Protein AF-A0A3D2V367-F1 (afdb_monomer)

Radius of gyration: 18.25 Å; Cα contacts (8 Å, |Δi|>4): 192; chains: 1; bounding box: 46×35×46 Å

Solvent-accessible surface area (backbone atoms only — not comparable to full-atom values): 8435 Å² total; per-residue (Å²): 131,88,79,74,75,79,72,77,75,77,68,77,77,90,78,90,57,84,88,89,50,64,52,77,47,78,46,63,32,43,45,71,83,38,79,46,79,79,46,76,47,96,88,75,51,67,46,72,51,71,45,72,44,75,48,102,47,50,26,40,39,36,40,29,78,38,97,55,78,52,80,45,52,46,59,42,72,64,91,64,100,73,76,89,66,77,81,70,84,66,64,50,46,80,87,24,65,70,48,46,50,53,50,52,52,50,54,53,37,47,77,70,72,42,90,81,66,10,36,42,34,39,38,42,41,65,66,68,81,93,70,82,83

Mean predicted aligned error: 9.14 Å

Nearest PDB structures (foldseek):
  2v8p-assembly2_B  TM=8.395E-01  e=1.119E-05  Aquifex aeolicus
  4emd-assembly1_A  TM=8.557E-01  e=2.925E-05  Mycobacteroides absces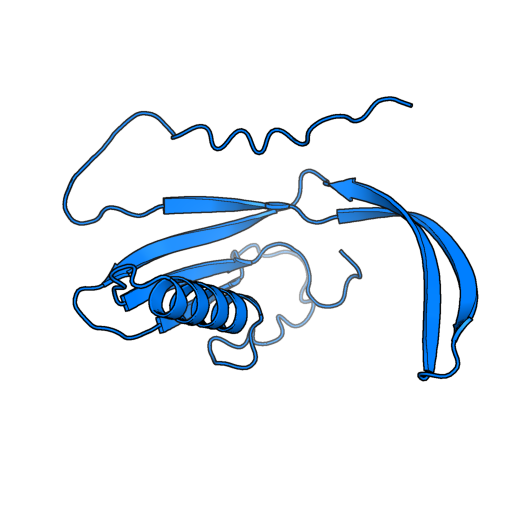sus ATCC 19977
  3k17-assembly1_A  TM=5.921E-01  e=2.590E-02  Listeria innocua
  4n3o-assembly1_B  TM=5.697E-01  e=1.478E-01  Campylobacter jejuni subsp. jejuni NCTC 11168 = ATCC 700819
  4n3o-assembly1_A  TM=5.080E-01  e=6.770E-02  Campylobacter jejuni subsp. jejuni NCTC 11168 = ATCC 700819

Structure (mmCIF, N/CA/C/O backbone):
data_AF-A0A3D2V367-F1
#
_entry.id   AF-A0A3D2V367-F1
#
loop_
_atom_site.group_PDB
_atom_site.id
_atom_site.type_symbol
_atom_site.label_atom_id
_atom_site.label_alt_id
_atom_site.label_comp_id
_atom_site.label_asym_id
_atom_site.label_entity_id
_atom_site.label_seq_id
_atom_site.pdbx_PDB_ins_code
_atom_site.Cartn_x
_atom_site.Cartn_y
_atom_site.Cartn_z
_atom_site.occupancy
_atom_site.B_iso_or_equiv
_atom_site.auth_seq_id
_atom_site.auth_comp_id
_atom_site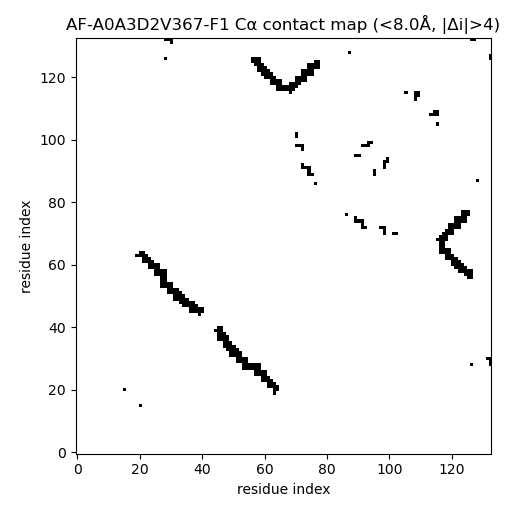.auth_asym_id
_atom_site.auth_atom_id
_atom_site.pdbx_PDB_model_num
ATOM 1 N N . MET A 1 1 ? -6.811 -15.101 -26.670 1.00 37.31 1 MET A N 1
ATOM 2 C CA . MET A 1 1 ? -5.813 -14.481 -25.774 1.00 37.31 1 MET A CA 1
ATOM 3 C C . MET A 1 1 ? -6.356 -14.621 -24.362 1.00 37.31 1 MET A C 1
ATOM 5 O O . MET A 1 1 ? -7.425 -14.094 -24.085 1.00 37.31 1 MET A O 1
ATOM 9 N N . PHE A 1 2 ? -5.758 -15.496 -23.554 1.00 29.36 2 PHE A N 1
ATOM 10 C CA . PHE A 1 2 ? -6.328 -15.927 -22.277 1.00 29.36 2 PHE A CA 1
ATOM 11 C C . PHE A 1 2 ? -6.324 -14.771 -21.274 1.00 29.36 2 PHE A C 1
ATOM 13 O O . PHE A 1 2 ? -5.291 -14.441 -20.702 1.00 29.36 2 PHE A O 1
ATOM 20 N N . VAL A 1 3 ? -7.497 -14.184 -21.041 1.00 29.23 3 VAL A N 1
ATOM 21 C CA . VAL A 1 3 ? -7.753 -13.345 -19.872 1.00 29.23 3 VAL A CA 1
ATOM 22 C C . VAL A 1 3 ? -7.767 -14.288 -18.671 1.00 29.23 3 VAL A C 1
ATOM 24 O O . VAL A 1 3 ? -8.805 -14.836 -18.306 1.00 29.23 3 VAL A O 1
ATOM 27 N N . ARG A 1 4 ? -6.600 -14.545 -18.070 1.00 28.55 4 ARG A N 1
ATOM 28 C CA . ARG A 1 4 ? -6.589 -15.049 -16.699 1.00 28.55 4 ARG A CA 1
ATOM 29 C C . ARG A 1 4 ? -7.133 -13.915 -15.843 1.00 28.55 4 ARG A C 1
ATOM 31 O O . ARG A 1 4 ? -6.446 -12.928 -15.604 1.00 28.55 4 ARG A O 1
ATOM 38 N N . ARG A 1 5 ? -8.387 -14.060 -15.405 1.00 28.73 5 ARG A N 1
ATOM 39 C CA . ARG A 1 5 ? -8.852 -13.441 -14.165 1.00 28.73 5 ARG A CA 1
ATOM 40 C C . ARG A 1 5 ? -7.757 -13.702 -13.136 1.00 28.73 5 ARG A C 1
ATOM 42 O O . ARG A 1 5 ? -7.526 -14.854 -12.773 1.00 28.73 5 ARG A O 1
ATOM 49 N N . LEU A 1 6 ? -7.073 -12.652 -12.695 1.00 34.69 6 LEU A N 1
ATOM 50 C CA . LEU A 1 6 ? -6.515 -12.640 -11.355 1.00 34.69 6 LEU A CA 1
ATOM 51 C C . LEU A 1 6 ? -7.736 -12.744 -10.442 1.00 34.69 6 LEU A C 1
ATOM 53 O O . LEU A 1 6 ? -8.350 -11.740 -10.090 1.00 34.69 6 LEU A O 1
ATOM 57 N N . ASN A 1 7 ? -8.160 -13.976 -10.157 1.00 28.98 7 ASN A N 1
ATOM 58 C CA . ASN A 1 7 ? -8.902 -14.235 -8.945 1.00 28.98 7 ASN A CA 1
ATOM 59 C C . ASN A 1 7 ? -7.949 -13.793 -7.837 1.00 28.98 7 ASN A C 1
ATOM 61 O O . ASN A 1 7 ? -6.988 -14.483 -7.505 1.00 28.98 7 ASN A O 1
ATOM 65 N N . LEU A 1 8 ? -8.169 -12.584 -7.327 1.00 38.38 8 LEU A N 1
ATOM 66 C CA . LEU A 1 8 ? -7.844 -12.280 -5.949 1.00 38.38 8 LEU A CA 1
ATOM 67 C C . LEU A 1 8 ? -8.727 -13.228 -5.144 1.00 38.38 8 LEU A C 1
ATOM 69 O O . LEU A 1 8 ? -9.840 -12.872 -4.760 1.00 38.38 8 LEU A O 1
ATOM 73 N N . ASP A 1 9 ? -8.267 -14.467 -4.985 1.00 35.06 9 ASP A N 1
ATOM 74 C CA . ASP A 1 9 ? -8.795 -15.382 -3.994 1.00 35.06 9 ASP A CA 1
ATOM 7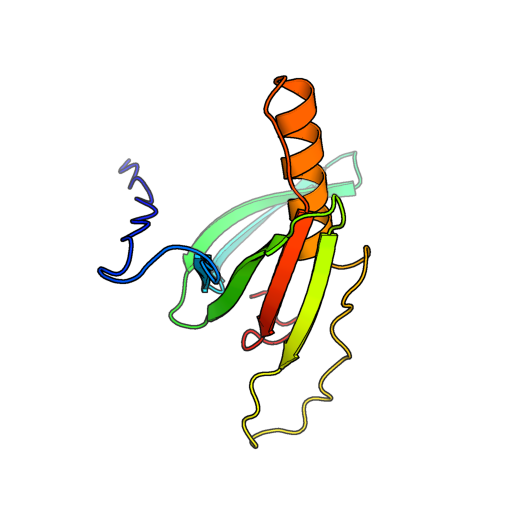5 C C . ASP A 1 9 ? -8.424 -14.762 -2.645 1.00 35.06 9 ASP A C 1
ATOM 77 O O . ASP A 1 9 ? -7.433 -15.106 -2.003 1.00 35.06 9 ASP A O 1
ATOM 81 N N . LEU A 1 10 ? -9.216 -13.765 -2.242 1.00 41.00 10 LEU A N 1
ATOM 82 C CA . LEU A 1 10 ? -9.413 -13.394 -0.856 1.00 41.00 10 LEU A CA 1
ATOM 83 C C . LEU A 1 10 ? -10.007 -14.643 -0.212 1.00 41.00 10 LEU A C 1
ATOM 85 O O . LEU A 1 10 ? -11.220 -14.752 -0.068 1.00 41.00 10 LEU A O 1
ATOM 89 N N . HIS A 1 11 ? -9.177 -15.642 0.074 1.00 36.41 11 HIS A N 1
ATOM 90 C CA . HIS A 1 11 ? -9.571 -16.731 0.937 1.00 36.41 11 HIS A CA 1
ATOM 91 C C . HIS A 1 11 ? -9.681 -16.119 2.332 1.00 36.41 11 HIS A C 1
ATOM 93 O O . HIS A 1 11 ? -8.649 -15.767 2.908 1.00 36.41 11 HIS A O 1
ATOM 99 N N . PRO A 1 12 ? -10.894 -15.944 2.890 1.00 39.16 12 PRO A N 1
ATOM 100 C CA . PRO A 1 12 ? -10.990 -15.711 4.314 1.00 39.16 12 PRO A CA 1
ATOM 101 C C . PRO A 1 12 ? -10.350 -16.923 4.993 1.00 39.16 12 PRO A C 1
ATOM 103 O O . PRO A 1 12 ? -10.817 -18.054 4.835 1.00 39.16 12 PRO A O 1
ATOM 106 N N . MET A 1 13 ? -9.249 -16.695 5.707 1.00 41.41 13 MET A N 1
ATOM 107 C CA . MET A 1 13 ? -8.705 -17.692 6.621 1.00 41.41 13 MET A CA 1
ATOM 108 C C . MET A 1 13 ? -9.833 -18.094 7.587 1.00 41.41 13 MET A C 1
ATOM 110 O O . MET A 1 13 ? -10.480 -17.213 8.165 1.00 41.41 13 MET A O 1
ATOM 114 N N . PRO A 1 14 ? -10.143 -19.390 7.750 1.00 37.00 14 PRO A N 1
ATOM 115 C CA . PRO A 1 14 ? -11.238 -19.797 8.610 1.00 37.00 14 PRO A CA 1
ATOM 116 C C . PRO A 1 14 ? -10.842 -19.640 10.085 1.00 37.00 14 PRO A C 1
ATOM 118 O O . PRO A 1 14 ? -9.991 -20.372 10.584 1.00 37.00 14 PRO A O 1
ATOM 121 N N . GLY A 1 15 ? -11.527 -18.735 10.792 1.00 41.38 15 GLY A N 1
ATOM 122 C CA . GLY A 1 15 ? -11.703 -18.797 12.248 1.00 41.38 15 GLY A CA 1
ATOM 123 C C . GLY A 1 15 ? -11.306 -17.550 13.051 1.00 41.38 15 GLY A C 1
ATOM 124 O O . GLY A 1 15 ? -10.123 -17.270 13.188 1.00 41.38 15 GLY A O 1
ATOM 125 N N . HIS A 1 16 ? -12.321 -16.975 13.725 1.00 39.34 16 HIS A N 1
ATOM 126 C CA . HIS A 1 16 ? -12.323 -15.990 14.839 1.00 39.34 16 HIS A CA 1
ATOM 127 C C . HIS A 1 16 ? -12.232 -14.496 14.458 1.00 39.34 16 HIS A C 1
ATOM 129 O O . HIS A 1 16 ? -11.371 -14.114 13.686 1.00 39.34 16 HIS A O 1
ATOM 135 N N . SER A 1 17 ? -12.981 -13.531 15.015 1.00 41.72 17 SER A N 1
ATOM 136 C CA . SER A 1 17 ? -14.282 -13.381 15.719 1.00 41.72 17 SER A CA 1
ATOM 137 C C . SER A 1 17 ? -14.367 -11.900 16.166 1.00 41.72 17 SER A C 1
ATOM 139 O O . SER A 1 17 ? -13.320 -11.278 16.280 1.00 41.72 17 SER A O 1
ATOM 141 N N . LYS A 1 18 ? -15.565 -11.346 16.438 1.00 44.62 18 LYS A N 1
ATOM 142 C CA . LYS A 1 18 ? -15.859 -10.048 17.123 1.00 44.62 18 LYS A CA 1
ATOM 143 C C . LYS A 1 18 ? -14.838 -9.647 18.233 1.00 44.62 18 LYS A C 1
ATOM 145 O O . LYS A 1 18 ? -14.223 -10.553 18.786 1.00 44.62 18 LYS A O 1
ATOM 150 N N . PRO A 1 19 ? -14.968 -8.437 18.828 1.00 36.69 19 PRO A N 1
ATOM 151 C CA . PRO A 1 19 ? -14.084 -7.255 18.697 1.00 36.69 19 PRO A CA 1
ATOM 152 C C . PRO A 1 19 ? -12.584 -7.573 18.866 1.00 36.69 19 PRO A C 1
ATOM 154 O O . PRO A 1 19 ? -12.222 -8.496 19.584 1.00 36.69 19 PRO A O 1
ATOM 157 N N . GLY A 1 20 ? -11.704 -6.808 18.214 1.00 55.72 20 GLY A N 1
ATOM 158 C CA . GLY A 1 20 ? -10.339 -7.279 17.916 1.00 55.72 20 GLY A CA 1
ATOM 159 C C . GLY A 1 20 ? -10.259 -8.025 16.578 1.00 55.72 20 GLY A C 1
ATOM 160 O O . GLY A 1 20 ? -9.357 -8.830 16.361 1.00 55.72 20 GLY A O 1
ATOM 161 N N . GLN A 1 21 ? -11.219 -7.758 15.682 1.00 74.00 21 GLN A N 1
ATOM 162 C CA . GLN A 1 21 ? -11.191 -8.220 14.298 1.00 74.00 21 GLN A CA 1
ATOM 163 C C . GLN A 1 21 ? -10.216 -7.371 13.496 1.00 74.00 21 GLN A C 1
ATOM 165 O O . GLN A 1 21 ? -10.368 -6.153 13.410 1.00 74.00 21 GLN A O 1
ATOM 170 N N . PHE A 1 22 ? -9.255 -8.042 12.878 1.00 90.06 22 PHE A N 1
ATOM 171 C CA . PHE A 1 22 ? -8.392 -7.457 11.872 1.00 90.06 22 PHE A CA 1
ATOM 172 C C . PHE A 1 22 ? -8.525 -8.229 10.561 1.00 90.06 22 PHE A C 1
ATOM 174 O O . PHE A 1 22 ? -8.844 -9.419 10.548 1.00 90.06 22 PHE A O 1
ATOM 181 N N . VAL A 1 23 ? -8.270 -7.543 9.453 1.00 95.69 23 VAL A N 1
ATOM 182 C CA . VAL A 1 23 ? -8.069 -8.157 8.141 1.00 95.69 23 VAL A CA 1
ATOM 183 C C . VAL A 1 23 ? -6.582 -8.114 7.844 1.00 95.69 23 VAL A C 1
ATOM 185 O O . VAL A 1 23 ? -5.970 -7.051 7.900 1.00 95.69 23 VAL A O 1
ATOM 188 N N . GLU A 1 24 ? -6.002 -9.262 7.518 1.00 96.62 24 GLU A N 1
ATOM 189 C CA . GLU A 1 24 ? -4.618 -9.356 7.067 1.00 96.62 24 GLU A CA 1
ATOM 190 C C . GLU A 1 24 ? -4.572 -9.699 5.579 1.00 96.62 24 GLU A C 1
ATOM 192 O O . GLU A 1 24 ? -5.279 -10.594 5.115 1.00 96.62 24 GLU A O 1
ATOM 197 N N . LEU A 1 25 ? -3.745 -8.971 4.831 1.00 97.19 25 LEU A N 1
ATOM 198 C CA . LEU A 1 25 ? -3.551 -9.146 3.397 1.00 97.19 25 LEU A CA 1
ATOM 199 C C . LEU A 1 25 ? -2.060 -9.224 3.067 1.00 97.19 25 LEU A C 1
ATOM 201 O O . LEU A 1 25 ? -1.243 -8.470 3.604 1.00 97.19 25 LEU A O 1
ATOM 205 N N . LEU A 1 26 ? -1.721 -10.101 2.124 1.00 97.12 26 LEU A N 1
ATOM 206 C CA . LEU A 1 26 ? -0.392 -10.162 1.522 1.00 97.12 26 LEU A CA 1
ATOM 207 C C . LEU A 1 26 ? -0.330 -9.239 0.302 1.00 97.12 26 LEU A C 1
ATOM 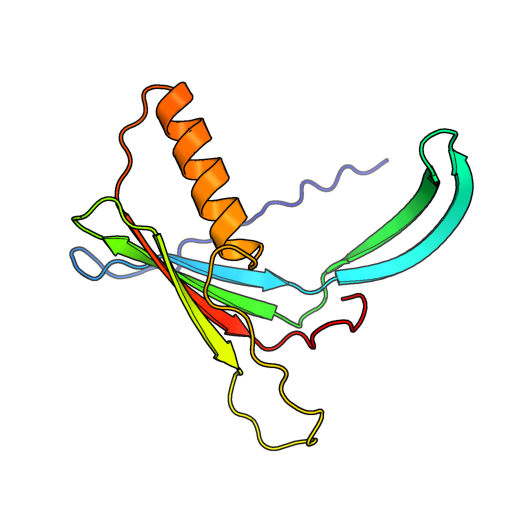209 O O . LEU A 1 26 ? -1.179 -9.316 -0.587 1.00 97.12 26 LEU A O 1
ATOM 213 N N . ALA A 1 27 ? 0.699 -8.396 0.243 1.00 96.94 27 ALA A N 1
ATOM 214 C CA . ALA A 1 27 ? 0.977 -7.507 -0.878 1.00 96.94 27 ALA A CA 1
ATOM 215 C C . ALA A 1 27 ? 2.227 -8.006 -1.631 1.00 96.94 27 ALA A C 1
ATOM 217 O O . ALA A 1 27 ? 3.342 -7.775 -1.155 1.00 96.94 27 ALA A O 1
ATOM 218 N N . PRO A 1 28 ? 2.071 -8.732 -2.758 1.00 96.69 28 PRO A N 1
ATOM 219 C CA . PRO A 1 28 ? 3.201 -9.295 -3.496 1.00 96.69 28 PRO A CA 1
ATOM 220 C C . PRO A 1 28 ? 4.054 -8.220 -4.170 1.00 96.69 28 PRO A C 1
ATOM 222 O O . PRO A 1 28 ? 3.526 -7.276 -4.755 1.00 96.69 28 PRO A O 1
ATOM 225 N N . ALA A 1 29 ? 5.368 -8.437 -4.183 1.00 95.44 29 ALA A N 1
ATOM 226 C CA . ALA A 1 29 ? 6.278 -7.785 -5.117 1.00 95.44 29 ALA A CA 1
ATOM 227 C C . ALA A 1 29 ? 5.991 -8.238 -6.549 1.00 95.44 29 ALA A C 1
ATOM 229 O O . ALA A 1 29 ? 5.504 -9.352 -6.786 1.00 95.44 29 ALA A O 1
ATOM 230 N N . LYS A 1 30 ? 6.377 -7.401 -7.511 1.00 95.88 30 LYS A N 1
ATOM 231 C CA . LYS A 1 30 ? 6.363 -7.744 -8.928 1.00 95.88 30 LYS A CA 1
ATOM 232 C C . LYS A 1 30 ? 7.768 -7.770 -9.517 1.00 95.88 30 LYS A C 1
ATOM 234 O O . LYS A 1 30 ? 8.717 -7.204 -8.986 1.00 95.88 30 LYS A O 1
ATOM 239 N N . ILE A 1 31 ? 7.885 -8.404 -10.674 1.00 95.75 31 ILE A N 1
ATOM 240 C CA . ILE A 1 31 ? 9.016 -8.239 -11.585 1.00 95.75 31 ILE A CA 1
ATOM 241 C C . ILE A 1 31 ? 8.485 -7.975 -12.992 1.00 95.75 31 ILE A C 1
ATOM 243 O O . ILE A 1 31 ? 7.421 -8.472 -13.372 1.00 95.75 31 ILE A O 1
ATOM 247 N N . ASN A 1 32 ? 9.237 -7.202 -13.770 1.00 95.81 32 ASN A N 1
ATOM 248 C CA . ASN A 1 32 ? 8.968 -6.999 -15.189 1.00 95.81 32 ASN A CA 1
ATOM 249 C C . ASN A 1 32 ? 9.784 -8.049 -15.959 1.00 95.81 32 ASN A C 1
ATOM 251 O O . ASN A 1 32 ? 11.006 -7.945 -16.018 1.00 95.81 32 ASN A O 1
ATOM 255 N N . LEU A 1 33 ? 9.128 -9.070 -16.512 1.00 96.06 33 LEU A N 1
ATOM 256 C CA . LEU A 1 33 ? 9.773 -10.093 -17.351 1.00 96.06 33 LEU A CA 1
ATOM 257 C C . LEU A 1 33 ? 10.138 -9.548 -18.734 1.00 96.06 33 LEU A C 1
ATOM 259 O O . LEU A 1 33 ? 11.078 -10.020 -19.366 1.00 96.06 33 LEU A O 1
ATOM 263 N N . PHE A 1 34 ? 9.380 -8.554 -19.188 1.00 97.31 34 PHE A N 1
ATOM 264 C CA . PHE A 1 34 ? 9.626 -7.798 -20.404 1.00 97.31 34 PHE A CA 1
ATOM 265 C C . PHE A 1 34 ? 9.268 -6.334 -20.155 1.00 97.31 34 PHE A C 1
ATOM 267 O O . PHE A 1 34 ? 8.288 -6.048 -19.459 1.00 97.31 34 PHE A O 1
ATOM 274 N N . LEU A 1 35 ? 10.072 -5.429 -20.709 1.00 97.06 35 LEU A N 1
ATOM 275 C CA . LEU A 1 35 ? 9.834 -3.993 -20.699 1.00 97.06 35 LEU A CA 1
ATOM 276 C C . LEU A 1 35 ? 10.423 -3.388 -21.969 1.00 97.06 35 LEU A C 1
ATOM 278 O O . LEU A 1 35 ? 11.631 -3.463 -22.189 1.00 97.06 35 LEU A O 1
ATOM 282 N N . GLU A 1 36 ? 9.574 -2.740 -22.752 1.00 97.62 36 GLU A N 1
ATOM 283 C CA . GLU A 1 36 ? 9.953 -1.954 -23.917 1.00 97.62 36 GLU A CA 1
ATOM 284 C C . GLU A 1 36 ? 9.421 -0.526 -23.777 1.00 97.62 36 GLU A C 1
ATOM 286 O O . GLU A 1 36 ? 8.300 -0.298 -23.320 1.00 97.62 36 GLU A O 1
ATOM 291 N N . ILE A 1 37 ? 10.252 0.447 -24.152 1.00 97.44 37 ILE A N 1
ATOM 292 C CA . ILE A 1 37 ? 9.882 1.862 -24.204 1.00 97.44 37 ILE A CA 1
ATOM 293 C C . ILE A 1 37 ? 9.510 2.182 -25.650 1.00 97.44 37 ILE A C 1
ATOM 295 O O . ILE A 1 37 ? 10.383 2.217 -26.513 1.00 97.44 37 ILE A O 1
ATOM 299 N N . LEU A 1 38 ? 8.230 2.445 -25.902 1.00 97.19 38 LEU A N 1
ATOM 300 C CA . LEU A 1 38 ? 7.706 2.671 -27.253 1.00 97.19 38 LEU A CA 1
ATOM 301 C C . LEU A 1 38 ? 7.978 4.094 -27.755 1.00 97.19 38 LEU A C 1
ATOM 303 O O . LEU A 1 38 ? 8.109 4.331 -28.953 1.00 97.19 38 LEU A O 1
ATOM 307 N N . GLY A 1 39 ? 8.069 5.059 -26.841 1.00 96.44 39 GLY A N 1
ATOM 308 C CA . GLY A 1 39 ? 8.330 6.450 -27.184 1.00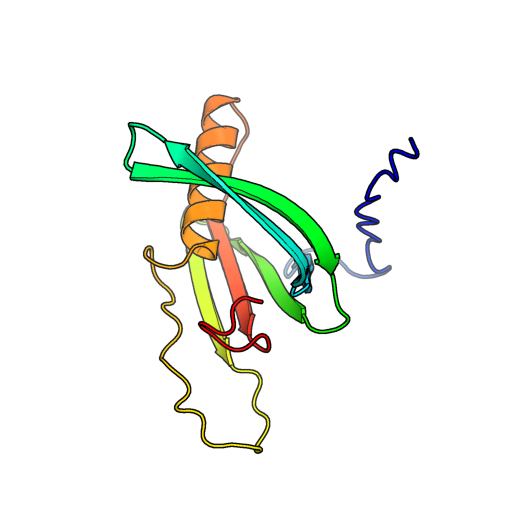 96.44 39 GLY A CA 1
ATOM 309 C C . GLY A 1 39 ? 8.024 7.407 -26.042 1.00 96.44 39 GLY A C 1
ATOM 310 O O . GLY A 1 39 ? 7.437 7.029 -25.027 1.00 96.44 39 GLY A O 1
ATOM 311 N N . LYS A 1 40 ? 8.441 8.664 -26.209 1.00 97.50 40 LYS A N 1
ATOM 312 C CA . LYS A 1 40 ? 8.159 9.749 -25.267 1.00 97.50 40 LYS A CA 1
ATOM 313 C C . LYS A 1 40 ? 6.915 10.519 -25.708 1.00 97.50 40 LYS A C 1
ATOM 315 O O . LYS A 1 40 ? 6.812 10.938 -26.858 1.00 97.50 40 LYS A O 1
ATOM 320 N N . ARG A 1 41 ? 6.005 10.745 -24.770 1.00 97.06 41 ARG A N 1
ATOM 321 C CA . ARG A 1 41 ? 4.768 11.511 -24.936 1.00 97.06 41 ARG A CA 1
ATOM 322 C C . ARG A 1 41 ? 5.011 13.009 -24.763 1.00 97.06 41 ARG A C 1
ATOM 324 O O . ARG A 1 41 ? 5.996 13.443 -24.160 1.00 97.06 41 ARG A O 1
ATOM 331 N N . SER A 1 42 ? 4.059 13.814 -25.229 1.00 97.56 42 SER A N 1
ATOM 332 C CA . SER A 1 42 ? 4.090 15.278 -25.094 1.00 97.56 42 SER A CA 1
ATOM 333 C C . SER A 1 42 ? 3.969 15.775 -23.648 1.00 97.56 42 SER A C 1
ATOM 335 O O . SER A 1 42 ? 4.386 16.889 -23.358 1.00 97.56 42 SER A O 1
ATOM 337 N N . ASP A 1 43 ? 3.425 14.961 -22.740 1.00 97.00 43 ASP A N 1
ATOM 338 C CA . ASP A 1 43 ? 3.297 15.259 -21.305 1.00 97.00 43 ASP A CA 1
ATOM 339 C C . ASP A 1 43 ? 4.562 14.920 -20.489 1.00 97.00 43 ASP A C 1
ATOM 341 O O . ASP A 1 43 ? 4.585 15.094 -19.273 1.00 97.00 43 ASP A O 1
ATOM 345 N N . GLY A 1 44 ? 5.627 14.449 -21.148 1.00 96.06 44 GLY A N 1
ATOM 346 C CA . GLY A 1 44 ? 6.901 14.115 -20.513 1.00 96.06 44 GLY A CA 1
ATOM 347 C C . GLY A 1 44 ? 7.024 12.669 -20.024 1.00 96.06 44 GLY A C 1
ATOM 348 O O . GLY A 1 44 ? 8.114 12.294 -19.590 1.00 96.06 44 GLY A O 1
ATOM 349 N N . PHE A 1 45 ? 5.971 11.853 -20.138 1.00 97.44 45 PHE A N 1
ATOM 350 C CA . PHE A 1 45 ? 5.999 10.421 -19.815 1.00 97.44 45 PHE A CA 1
ATOM 351 C C . PHE A 1 45 ? 6.403 9.563 -21.024 1.00 97.44 45 PHE A C 1
ATOM 353 O O . PHE A 1 45 ? 6.609 10.075 -22.124 1.00 97.44 45 PHE A O 1
ATOM 360 N N . HIS A 1 46 ? 6.535 8.249 -20.824 1.00 97.56 46 HIS A N 1
ATOM 361 C CA . HIS A 1 46 ? 6.812 7.286 -21.891 1.00 97.56 46 HIS A CA 1
ATOM 362 C C . HIS A 1 46 ? 5.674 6.276 -22.015 1.00 97.56 46 HIS A C 1
ATOM 364 O O . HIS A 1 46 ? 5.118 5.858 -20.998 1.00 97.56 46 HIS A O 1
ATOM 370 N N . ASP A 1 47 ? 5.367 5.874 -23.245 1.00 97.25 47 ASP A N 1
ATOM 371 C CA . ASP A 1 47 ? 4.533 4.700 -23.494 1.00 97.25 47 ASP A CA 1
ATOM 372 C C . ASP A 1 47 ? 5.386 3.439 -23.325 1.00 97.25 47 ASP A C 1
ATOM 374 O O . ASP A 1 47 ? 6.531 3.379 -23.785 1.00 97.25 47 ASP A O 1
ATOM 378 N N . LEU A 1 48 ? 4.838 2.454 -22.616 1.00 96.88 48 LEU A N 1
ATOM 379 C CA . LEU A 1 48 ? 5.552 1.257 -22.181 1.00 96.88 48 LEU A CA 1
ATOM 380 C C . LEU A 1 48 ? 4.754 0.016 -22.585 1.00 96.88 48 LEU A C 1
ATOM 382 O O . LEU A 1 48 ? 3.550 -0.038 -22.332 1.00 96.88 48 LEU A O 1
ATOM 386 N N . ASP A 1 49 ? 5.435 -0.981 -23.146 1.00 97.06 49 ASP A N 1
ATOM 387 C CA . ASP A 1 49 ? 4.910 -2.342 -23.292 1.00 97.06 49 ASP A CA 1
ATOM 388 C C . ASP A 1 49 ? 5.611 -3.251 -22.278 1.00 97.06 49 ASP A C 1
ATOM 390 O O . ASP A 1 49 ? 6.837 -3.223 -22.142 1.00 97.06 49 ASP A O 1
ATOM 394 N N . MET A 1 50 ? 4.842 -4.001 -21.488 1.00 96.44 50 MET A N 1
ATOM 395 C CA . MET A 1 50 ? 5.377 -4.757 -20.358 1.00 96.44 50 MET A CA 1
ATOM 396 C C . MET A 1 50 ? 4.655 -6.076 -20.119 1.00 96.44 50 MET A C 1
ATOM 398 O O . MET A 1 50 ? 3.427 -6.155 -20.132 1.00 96.44 50 MET A O 1
ATOM 402 N N . VAL A 1 51 ? 5.435 -7.085 -19.725 1.00 97.00 51 VAL A N 1
ATOM 403 C CA . VAL A 1 51 ? 4.926 -8.313 -19.104 1.00 97.00 51 VAL A CA 1
ATOM 404 C C . VAL A 1 51 ? 5.371 -8.328 -17.650 1.00 97.00 51 VAL A C 1
ATOM 406 O O . VAL A 1 51 ? 6.563 -8.420 -17.359 1.00 97.00 51 VAL A O 1
ATOM 409 N N . MET A 1 52 ? 4.412 -8.244 -16.731 1.00 95.81 52 MET A N 1
ATOM 410 C CA . MET A 1 52 ? 4.665 -8.254 -15.291 1.00 95.81 52 MET A CA 1
ATOM 411 C C . MET A 1 52 ? 4.122 -9.527 -14.650 1.00 95.81 52 MET A C 1
ATOM 413 O O . MET A 1 52 ? 3.066 -10.025 -15.037 1.00 95.81 52 MET A O 1
ATOM 417 N N . THR A 1 53 ? 4.826 -10.030 -13.639 1.00 96.44 53 THR A N 1
ATOM 418 C CA . THR A 1 53 ? 4.346 -11.124 -12.788 1.00 96.44 53 THR A CA 1
ATOM 419 C C . THR A 1 53 ? 4.624 -10.819 -11.325 1.00 96.44 53 THR A C 1
ATOM 421 O O . THR A 1 53 ? 5.617 -10.165 -11.004 1.00 96.44 53 THR A O 1
ATOM 424 N N . SER A 1 54 ? 3.765 -11.314 -10.435 1.00 96.00 54 SER A N 1
ATOM 425 C CA . SER A 1 54 ? 4.057 -11.357 -9.004 1.00 96.00 54 SER A CA 1
ATOM 426 C C . SER A 1 54 ? 5.115 -12.418 -8.694 1.00 96.00 54 SER A C 1
ATOM 428 O O . SER A 1 54 ? 5.277 -13.392 -9.437 1.00 96.00 54 SER A O 1
ATOM 430 N N . VAL A 1 55 ? 5.828 -12.230 -7.586 1.00 93.31 55 VAL A N 1
ATOM 431 C CA . VAL A 1 55 ? 6.785 -13.198 -7.032 1.00 93.31 55 VAL A CA 1
ATOM 432 C C . VAL A 1 55 ? 6.438 -13.529 -5.582 1.00 93.31 55 VAL A C 1
ATOM 434 O O . VAL A 1 55 ? 5.667 -12.822 -4.941 1.00 93.31 55 VAL A O 1
ATOM 437 N N . GLY A 1 56 ? 7.029 -14.600 -5.046 1.00 94.81 56 GLY A N 1
ATOM 438 C CA . GLY A 1 56 ? 6.784 -15.086 -3.682 1.00 94.81 56 GLY A CA 1
ATOM 439 C C . GLY A 1 56 ? 7.344 -14.216 -2.544 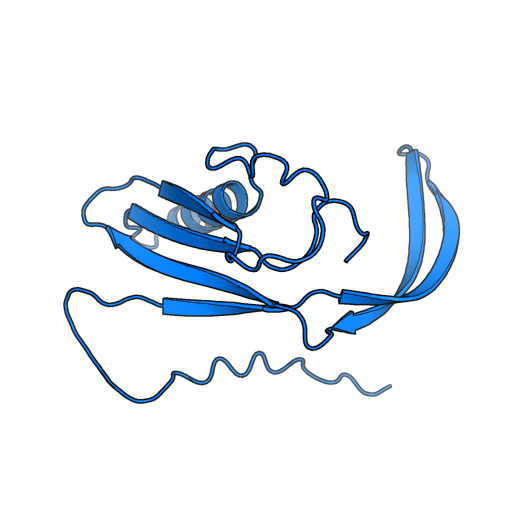1.00 94.81 56 GLY A C 1
ATOM 440 O O . GLY A 1 56 ? 7.572 -14.738 -1.459 1.00 94.81 56 GLY A O 1
ATOM 441 N N . LEU A 1 57 ? 7.598 -12.927 -2.784 1.00 92.81 57 LEU A N 1
ATOM 442 C CA . LEU A 1 57 ? 8.055 -11.955 -1.791 1.00 92.81 57 LEU A CA 1
ATOM 443 C C . LEU A 1 57 ? 6.908 -10.985 -1.496 1.00 92.81 57 LEU A C 1
ATOM 445 O O . LEU A 1 57 ? 6.364 -10.396 -2.427 1.00 92.81 57 LEU A O 1
ATOM 449 N N . TYR A 1 58 ? 6.562 -10.801 -0.222 1.00 95.44 58 TYR A N 1
ATOM 450 C CA . TYR A 1 58 ? 5.367 -10.056 0.176 1.00 95.44 58 TYR A CA 1
ATOM 451 C C . TYR A 1 58 ? 5.646 -9.096 1.327 1.00 95.44 58 TYR A C 1
ATOM 453 O O . TYR A 1 58 ? 6.296 -9.461 2.309 1.00 95.44 58 TYR A O 1
ATOM 461 N N . ASP A 1 59 ? 5.051 -7.913 1.267 1.00 95.19 59 ASP A N 1
ATOM 462 C CA . ASP A 1 59 ? 4.732 -7.181 2.490 1.00 95.19 59 ASP A CA 1
ATOM 463 C C . ASP A 1 59 ? 3.429 -7.728 3.095 1.00 95.19 59 ASP A C 1
ATOM 465 O O . ASP A 1 59 ? 2.604 -8.319 2.392 1.00 95.19 59 ASP A O 1
ATOM 469 N N . THR A 1 60 ? 3.221 -7.501 4.391 1.00 97.44 60 THR A N 1
ATOM 470 C CA . THR A 1 60 ? 1.947 -7.803 5.062 1.00 97.44 60 THR A CA 1
ATOM 471 C C . THR A 1 60 ? 1.280 -6.508 5.501 1.00 97.44 60 THR A C 1
ATOM 473 O O . THR A 1 60 ? 1.920 -5.654 6.118 1.00 97.44 60 THR A O 1
ATOM 476 N N . LEU A 1 61 ? -0.009 -6.372 5.197 1.00 98.12 61 LEU A N 1
ATOM 477 C CA . LEU A 1 61 ? -0.855 -5.286 5.675 1.00 98.12 61 LEU A CA 1
ATOM 478 C C . LEU A 1 61 ? -1.929 -5.842 6.602 1.00 98.12 61 LEU A C 1
ATOM 480 O O . LEU A 1 61 ? -2.712 -6.700 6.202 1.00 98.12 61 LEU A O 1
ATOM 484 N N . THR A 1 62 ? -1.988 -5.305 7.812 1.00 98.12 62 THR A N 1
ATOM 485 C CA . THR A 1 62 ? -3.015 -5.620 8.804 1.00 98.12 62 THR A CA 1
ATOM 486 C C . THR A 1 62 ? -3.883 -4.389 9.019 1.00 98.12 62 THR A C 1
ATOM 488 O O . THR A 1 62 ? -3.354 -3.304 9.260 1.00 98.12 62 THR A O 1
ATOM 491 N N . PHE A 1 63 ? -5.200 -4.552 8.939 1.00 97.00 63 PHE A N 1
ATOM 492 C CA . PHE A 1 63 ? -6.188 -3.489 9.096 1.00 97.00 63 PHE A CA 1
ATOM 493 C C . PHE A 1 63 ? -7.112 -3.817 10.260 1.00 97.00 63 PHE A C 1
ATOM 495 O O . PHE A 1 63 ? -7.774 -4.853 10.234 1.00 97.00 63 PHE A O 1
ATOM 502 N N . THR A 1 64 ? -7.204 -2.919 11.231 1.00 96.69 64 THR A N 1
ATOM 503 C CA . THR A 1 64 ? -8.131 -3.021 12.361 1.00 96.69 64 THR A CA 1
ATOM 504 C C . THR A 1 64 ? -9.058 -1.816 12.335 1.00 96.69 64 THR A C 1
ATOM 506 O O . THR A 1 64 ? -8.599 -0.680 12.209 1.00 96.69 64 THR A O 1
ATOM 509 N N . GLU A 1 65 ? -10.364 -2.050 12.426 1.00 94.56 65 GLU A N 1
ATOM 510 C CA . GLU A 1 65 ? -11.344 -0.967 12.536 1.00 94.56 65 GLU A CA 1
ATOM 511 C C . GLU A 1 65 ? -11.141 -0.189 13.846 1.00 94.56 65 GLU A C 1
ATOM 513 O O . GLU A 1 65 ? -10.870 -0.779 14.892 1.00 94.56 65 GLU A O 1
ATOM 51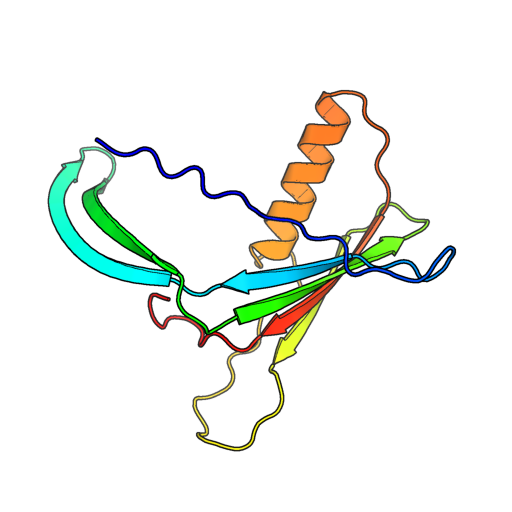8 N N . SER A 1 66 ? -11.274 1.137 13.787 1.00 91.31 66 SER A N 1
ATOM 519 C CA . SER A 1 66 ? -11.252 2.014 14.958 1.00 91.31 66 SER A CA 1
ATOM 520 C C . SER A 1 66 ? -12.599 2.708 15.148 1.00 91.31 66 SER A C 1
ATOM 522 O O . SER A 1 66 ? -13.290 3.022 14.182 1.00 91.31 66 SER A O 1
ATOM 524 N N .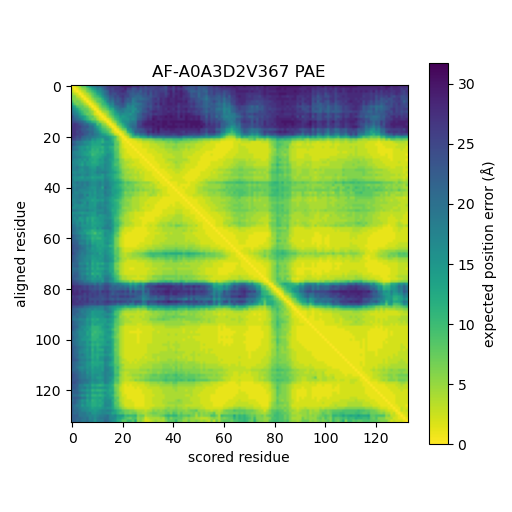 GLU A 1 67 ? -12.955 2.972 16.406 1.00 88.00 67 GLU A N 1
ATOM 525 C CA . GLU A 1 67 ? -14.198 3.655 16.786 1.00 88.00 67 GLU A CA 1
ATOM 526 C C . GLU A 1 67 ? -14.210 5.152 16.416 1.00 88.00 67 GLU A C 1
ATOM 528 O O . GLU A 1 67 ? -15.278 5.762 16.356 1.00 88.00 67 GLU A O 1
ATOM 533 N N . ASP A 1 68 ? -13.044 5.752 16.155 1.00 92.38 68 ASP A N 1
ATOM 534 C CA . ASP A 1 68 ? -12.934 7.139 15.694 1.00 92.38 68 ASP A CA 1
ATOM 535 C C . ASP A 1 68 ? -13.049 7.256 14.155 1.00 92.38 68 ASP A C 1
ATOM 537 O O . ASP A 1 68 ? -13.610 6.389 13.489 1.00 92.38 68 ASP A O 1
ATOM 541 N N . GLN A 1 69 ? -12.615 8.376 13.567 1.00 93.94 69 GLN A N 1
ATOM 542 C CA . GLN A 1 69 ? -12.609 8.605 12.109 1.00 93.94 69 GLN A CA 1
ATOM 543 C C . GLN A 1 69 ? -11.189 8.741 11.542 1.00 93.94 69 GLN A C 1
ATOM 545 O O . GLN A 1 69 ? -11.003 9.158 10.391 1.00 93.94 69 GLN A O 1
ATOM 550 N N . GLU A 1 70 ? -10.182 8.412 12.346 1.00 96.31 70 GLU A N 1
ATOM 551 C CA . GLU A 1 70 ? -8.785 8.647 12.026 1.00 96.31 70 GLU A CA 1
ATOM 552 C C . GLU A 1 70 ? -8.189 7.490 11.227 1.00 96.31 70 GLU A C 1
ATOM 554 O O . GLU A 1 70 ? -8.543 6.323 11.384 1.00 96.31 70 GLU A O 1
ATOM 559 N N . ILE A 1 71 ? -7.243 7.826 10.351 1.00 97.44 71 ILE A N 1
ATOM 560 C CA . ILE A 1 71 ? -6.401 6.837 9.676 1.00 97.44 71 ILE A CA 1
ATOM 561 C C . ILE A 1 71 ? -5.058 6.864 10.389 1.00 97.44 71 ILE A C 1
ATOM 563 O O . ILE A 1 71 ? -4.347 7.870 10.337 1.00 97.44 71 ILE A O 1
ATOM 567 N N . ARG A 1 72 ? -4.693 5.760 11.035 1.00 97.81 72 ARG A N 1
ATOM 568 C CA . ARG A 1 72 ? -3.385 5.587 11.672 1.00 97.81 72 ARG A CA 1
ATOM 569 C C . ARG A 1 72 ? -2.591 4.547 10.905 1.00 97.81 72 ARG A C 1
ATOM 571 O O . ARG A 1 72 ? -3.053 3.430 10.720 1.00 97.81 72 ARG A O 1
ATOM 578 N N . LEU A 1 73 ? -1.389 4.907 10.467 1.00 98.25 73 LEU A N 1
ATOM 579 C CA . LEU A 1 73 ? -0.465 3.992 9.802 1.00 98.25 73 LEU A CA 1
ATOM 580 C C . LEU A 1 73 ? 0.753 3.775 10.695 1.00 98.25 73 LEU A C 1
ATOM 582 O O . LEU A 1 73 ? 1.358 4.734 11.158 1.00 98.25 73 LEU A O 1
ATOM 586 N N . THR A 1 74 ? 1.138 2.520 10.890 1.00 97.06 74 THR A N 1
ATOM 587 C CA . THR A 1 74 ? 2.397 2.122 11.522 1.00 97.06 74 THR A CA 1
ATOM 588 C C . THR A 1 74 ? 3.179 1.256 10.548 1.00 97.06 74 THR A C 1
ATOM 590 O O . THR A 1 74 ? 2.681 0.229 10.096 1.00 97.06 74 THR A O 1
ATOM 593 N N . CYS A 1 75 ? 4.413 1.639 10.226 1.00 94.62 75 CYS A N 1
ATOM 594 C CA . CYS A 1 75 ? 5.288 0.847 9.362 1.00 94.62 75 CYS A CA 1
ATOM 595 C C . CYS A 1 75 ? 6.436 0.246 10.170 1.00 94.62 75 CYS A C 1
ATOM 597 O O . CYS A 1 75 ? 7.090 0.948 10.943 1.00 94.62 75 CYS A O 1
ATOM 599 N N . LYS A 1 76 ? 6.705 -1.042 9.967 1.00 91.44 76 LYS A N 1
ATOM 600 C CA . LYS A 1 76 ? 7.816 -1.767 10.585 1.00 91.44 76 LYS A CA 1
ATOM 601 C C . LYS A 1 76 ? 8.551 -2.560 9.515 1.00 91.44 76 LYS A C 1
ATOM 603 O O . LYS A 1 76 ? 7.919 -3.131 8.632 1.00 91.44 76 LYS A O 1
ATOM 608 N N . TRP A 1 77 ? 9.871 -2.614 9.611 1.00 90.31 77 TRP A N 1
ATOM 609 C CA . TRP A 1 77 ? 10.653 -3.604 8.879 1.00 90.31 77 TRP A CA 1
ATOM 610 C C . TRP A 1 77 ? 10.527 -4.956 9.580 1.00 90.31 77 TRP A C 1
ATOM 612 O O . TRP A 1 77 ? 10.531 -5.011 1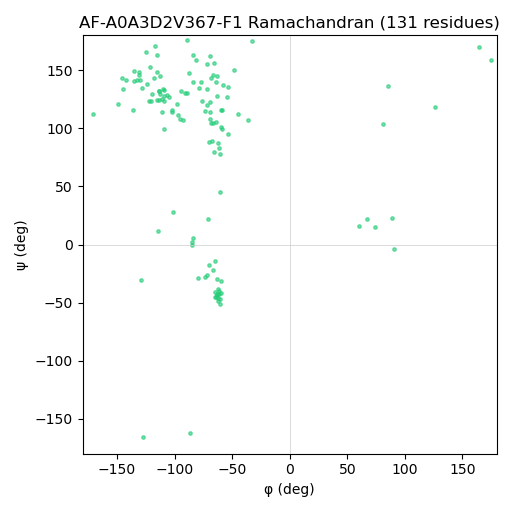0.813 1.00 90.31 77 TRP A O 1
ATOM 622 N N . GLU A 1 78 ? 10.399 -6.042 8.816 1.00 85.62 78 GLU A N 1
ATOM 623 C CA . GLU A 1 78 ? 10.538 -7.373 9.397 1.00 85.62 78 GLU A CA 1
ATOM 624 C C . GLU A 1 78 ? 12.002 -7.583 9.791 1.00 85.62 78 GLU A C 1
ATOM 626 O O . GLU A 1 78 ? 12.903 -7.580 8.953 1.00 85.62 78 GLU A O 1
ATOM 631 N N . SER A 1 79 ? 12.231 -7.698 11.098 1.00 67.12 79 SER A N 1
ATOM 632 C CA . SER A 1 79 ? 13.544 -7.929 11.689 1.00 67.12 79 SER A CA 1
ATOM 633 C C . SER A 1 79 ? 14.122 -9.241 11.168 1.00 67.12 79 SER A C 1
ATOM 635 O O . SER A 1 79 ? 13.796 -10.308 11.684 1.00 67.12 79 SER A O 1
ATOM 637 N N . THR A 1 80 ? 15.038 -9.159 10.210 1.00 52.22 80 THR A N 1
ATOM 638 C CA . THR A 1 80 ? 16.017 -10.221 9.999 1.00 52.22 80 THR A CA 1
ATOM 639 C C . THR A 1 80 ? 17.378 -9.597 9.771 1.00 52.22 80 THR A C 1
ATOM 641 O O . THR A 1 80 ? 17.597 -8.854 8.816 1.00 52.22 80 THR A O 1
ATOM 644 N N . ASP A 1 81 ? 18.282 -9.887 10.700 1.00 55.62 81 ASP A N 1
ATOM 645 C CA . ASP A 1 81 ? 19.714 -9.722 10.540 1.00 55.62 81 ASP A CA 1
ATOM 646 C C . ASP A 1 81 ? 20.176 -10.448 9.271 1.00 55.62 81 ASP A C 1
ATOM 648 O O . ASP A 1 81 ? 20.433 -11.648 9.293 1.00 55.62 81 ASP A O 1
ATOM 652 N N . CYS A 1 82 ? 20.287 -9.738 8.152 1.00 43.91 82 CYS A N 1
ATOM 653 C CA . CYS A 1 82 ? 21.242 -10.044 7.091 1.00 43.91 82 CYS A CA 1
ATOM 654 C C . CYS A 1 82 ? 21.262 -8.900 6.070 1.00 43.91 82 CYS A C 1
ATOM 656 O O . CYS A 1 82 ? 20.324 -8.679 5.318 1.00 43.91 82 CYS A O 1
ATOM 658 N N . MET A 1 83 ? 22.391 -8.194 6.037 1.00 47.78 83 MET A N 1
ATOM 659 C CA . MET A 1 83 ? 22.714 -7.052 5.177 1.00 47.78 83 MET A CA 1
ATOM 660 C C . MET A 1 83 ? 22.150 -5.701 5.639 1.00 47.78 83 MET A C 1
ATOM 662 O O . MET A 1 83 ? 20.997 -5.348 5.419 1.00 47.78 83 MET A O 1
ATOM 666 N N . ASN A 1 84 ? 23.067 -4.907 6.202 1.00 48.94 84 ASN A N 1
ATOM 667 C CA . ASN A 1 84 ? 22.980 -3.482 6.530 1.00 48.94 84 ASN A CA 1
ATOM 668 C C . ASN A 1 84 ? 22.734 -2.575 5.301 1.00 48.94 84 ASN A C 1
ATOM 670 O O . ASN A 1 84 ? 23.383 -1.537 5.154 1.00 48.94 84 ASN A O 1
ATOM 674 N N . TRP A 1 85 ? 21.816 -2.928 4.399 1.00 53.47 85 TRP A N 1
ATOM 675 C CA . TRP A 1 85 ? 21.218 -1.938 3.513 1.00 53.47 85 TRP A CA 1
ATOM 676 C C . TRP A 1 85 ? 20.458 -1.001 4.437 1.00 53.47 85 TRP A C 1
ATOM 678 O O . TRP A 1 85 ? 19.475 -1.422 5.039 1.00 53.47 85 TRP A O 1
ATOM 688 N N . GLN A 1 86 ? 21.002 0.199 4.660 1.00 52.81 86 GLN A N 1
ATOM 689 C CA . GLN A 1 86 ? 20.450 1.221 5.549 1.00 52.81 86 GLN A CA 1
ATOM 690 C C . GLN A 1 86 ? 18.924 1.185 5.466 1.00 52.81 86 GLN A C 1
ATOM 692 O O . GLN A 1 86 ? 18.362 1.530 4.428 1.00 52.81 86 GLN A O 1
ATOM 697 N N . GLN A 1 87 ? 18.272 0.678 6.517 1.00 65.25 87 GLN A N 1
ATOM 698 C CA . GLN A 1 87 ? 16.821 0.545 6.552 1.00 65.25 87 GLN A CA 1
ATOM 699 C C . GLN A 1 87 ? 16.255 1.962 6.585 1.00 65.25 87 GLN A C 1
ATOM 701 O O . GLN A 1 87 ? 16.116 2.568 7.648 1.00 65.25 87 GLN A O 1
ATOM 706 N N . GLU A 1 88 ? 16.019 2.525 5.397 1.00 75.12 88 GLU A N 1
ATOM 707 C CA . GLU A 1 88 ? 15.445 3.851 5.234 1.00 75.12 88 GLU A CA 1
ATOM 708 C C . GLU A 1 88 ? 14.145 3.883 6.038 1.00 75.12 88 GLU A C 1
ATOM 710 O O . GLU A 1 88 ? 13.357 2.926 6.044 1.00 75.12 88 GLU A O 1
ATOM 715 N N . LYS A 1 89 ? 13.950 4.971 6.785 1.00 84.38 89 LYS A N 1
ATOM 716 C CA . LYS A 1 89 ? 12.758 5.137 7.606 1.00 84.38 89 LYS A CA 1
ATOM 717 C C . LYS A 1 89 ? 11.541 5.100 6.688 1.00 84.38 89 LYS A C 1
ATOM 719 O O . LYS A 1 89 ? 11.355 6.000 5.874 1.00 84.38 89 LYS A O 1
ATOM 724 N N . ILE A 1 90 ? 10.691 4.088 6.849 1.00 89.25 90 ILE A N 1
ATOM 725 C CA . ILE A 1 90 ? 9.429 4.019 6.113 1.00 89.25 90 ILE A CA 1
ATOM 726 C C . ILE A 1 90 ? 8.492 5.086 6.701 1.00 89.25 90 ILE A C 1
ATOM 728 O O . ILE A 1 90 ? 8.183 5.028 7.899 1.00 89.25 90 ILE A O 1
ATOM 732 N N . PRO A 1 91 ? 8.029 6.070 5.907 1.00 92.81 91 PRO A N 1
ATOM 733 C CA . PRO A 1 91 ? 7.131 7.096 6.411 1.00 92.81 91 PRO A CA 1
ATOM 734 C C . PRO A 1 91 ? 5.824 6.445 6.865 1.00 92.81 91 PRO A C 1
ATOM 736 O O . PRO A 1 91 ? 5.196 5.693 6.128 1.00 92.81 91 PRO A O 1
ATOM 739 N N . SER A 1 92 ? 5.410 6.737 8.093 1.00 95.06 92 SER A N 1
ATOM 740 C CA . SER A 1 92 ? 4.139 6.277 8.674 1.00 95.06 92 SER A CA 1
ATOM 741 C C . SER A 1 92 ? 3.076 7.386 8.643 1.00 95.06 92 SER A C 1
ATOM 743 O O . SER A 1 92 ? 2.208 7.462 9.502 1.00 95.06 92 SER A O 1
ATOM 745 N N . ASN A 1 93 ? 3.187 8.300 7.676 1.00 93.62 93 ASN A N 1
ATOM 746 C CA . ASN A 1 93 ? 2.358 9.496 7.535 1.00 93.62 93 ASN A CA 1
ATOM 747 C C . ASN A 1 93 ? 1.748 9.580 6.118 1.00 93.62 93 ASN A C 1
ATOM 749 O O . ASN A 1 93 ? 1.777 8.615 5.351 1.00 93.62 93 ASN A O 1
ATOM 753 N N . GLN A 1 94 ? 1.216 10.751 5.765 1.00 95.31 94 GLN A N 1
ATOM 754 C CA . GLN A 1 94 ? 0.492 11.014 4.516 1.00 95.31 94 GLN A CA 1
ATOM 755 C C . GLN A 1 94 ? 1.342 10.894 3.237 1.00 95.31 94 GLN A C 1
ATOM 757 O O . GLN A 1 94 ? 0.790 10.804 2.142 1.00 95.31 94 GLN A O 1
ATOM 762 N N . GLU A 1 95 ? 2.671 10.854 3.344 1.00 94.88 95 GLU A N 1
ATOM 763 C CA . GLU A 1 95 ? 3.556 10.620 2.196 1.00 94.88 95 GLU A CA 1
ATOM 764 C C . GLU A 1 95 ? 3.475 9.159 1.712 1.00 94.88 95 GLU A C 1
ATOM 766 O O . GLU A 1 95 ? 3.665 8.867 0.523 1.00 94.88 95 GLU A O 1
ATOM 771 N N . ASN A 1 96 ? 3.125 8.228 2.608 1.00 96.88 96 ASN A N 1
ATOM 772 C CA . ASN A 1 96 ? 3.030 6.806 2.306 1.00 96.88 96 ASN A CA 1
ATOM 773 C C . ASN A 1 96 ? 1.810 6.493 1.423 1.00 96.88 96 ASN A C 1
ATOM 775 O O . ASN A 1 96 ? 0.691 6.944 1.679 1.00 96.88 96 ASN A O 1
ATOM 779 N N . LEU A 1 97 ? 2.014 5.685 0.380 1.00 97.69 97 LEU A N 1
ATOM 780 C CA . LEU A 1 97 ? 0.944 5.266 -0.527 1.00 97.69 97 LEU A CA 1
ATOM 781 C C . LEU A 1 97 ? -0.143 4.439 0.168 1.00 97.69 97 LEU A C 1
ATOM 783 O O . LEU A 1 97 ? -1.297 4.548 -0.225 1.00 97.69 97 LEU A O 1
ATOM 787 N N . VAL A 1 98 ? 0.183 3.685 1.221 1.00 98.06 98 VAL A N 1
ATOM 788 C CA . VAL A 1 98 ? -0.813 2.956 2.023 1.00 98.06 98 VAL A CA 1
ATOM 789 C C . VAL A 1 98 ? -1.786 3.931 2.686 1.00 98.06 98 VAL A C 1
ATOM 791 O O . VAL A 1 98 ? -2.999 3.749 2.596 1.00 98.06 98 VAL A O 1
ATOM 794 N N . TYR A 1 99 ? -1.269 5.010 3.285 1.00 98.38 99 TYR A N 1
ATOM 795 C CA . TYR A 1 99 ? -2.105 6.052 3.882 1.00 98.38 99 TYR A CA 1
ATOM 796 C C . TYR A 1 99 ? -2.977 6.728 2.818 1.00 98.38 99 TYR A C 1
ATOM 798 O O . TYR A 1 99 ? -4.187 6.867 2.991 1.00 98.38 99 TYR A O 1
ATOM 806 N N . ARG A 1 100 ? -2.374 7.126 1.690 1.00 98.44 100 ARG A N 1
ATOM 807 C CA . ARG A 1 100 ? -3.096 7.788 0.591 1.00 98.44 100 ARG A CA 1
ATOM 808 C C . ARG A 1 100 ? -4.177 6.896 -0.017 1.00 98.44 100 ARG A C 1
ATOM 810 O O . ARG A 1 100 ? -5.253 7.395 -0.326 1.00 98.44 100 ARG A O 1
ATOM 817 N N . ALA A 1 101 ? -3.922 5.596 -0.148 1.00 98.19 101 ALA A N 1
ATOM 818 C CA . ALA A 1 101 ? -4.908 4.628 -0.616 1.00 98.19 101 ALA A CA 1
ATOM 819 C C . ALA A 1 101 ? -6.086 4.496 0.362 1.00 98.19 101 ALA A C 1
ATOM 821 O O . ALA A 1 101 ? -7.236 4.539 -0.070 1.00 98.19 101 ALA A O 1
ATOM 822 N N . ALA A 1 102 ? -5.818 4.406 1.670 1.00 97.44 102 ALA A N 1
ATOM 823 C CA . ALA A 1 102 ? -6.868 4.368 2.689 1.00 97.44 102 ALA A CA 1
ATOM 824 C C . ALA A 1 102 ? -7.725 5.646 2.678 1.00 97.44 102 ALA A C 1
ATOM 826 O O . ALA A 1 102 ? -8.954 5.571 2.727 1.00 97.44 102 ALA A O 1
ATOM 827 N N . LEU A 1 103 ? -7.086 6.813 2.541 1.00 97.75 103 LEU A N 1
ATOM 828 C CA . LEU A 1 103 ? -7.769 8.099 2.409 1.00 97.75 103 LEU A CA 1
ATOM 829 C C . LEU A 1 103 ? -8.663 8.140 1.161 1.00 97.75 103 LEU A C 1
ATOM 831 O O . LEU A 1 103 ? -9.851 8.427 1.274 1.00 97.75 103 LEU A O 1
ATOM 835 N N . ALA A 1 104 ? -8.119 7.790 -0.007 1.00 98.19 104 ALA A N 1
ATOM 836 C CA . ALA A 1 104 ? -8.862 7.795 -1.265 1.00 98.19 104 ALA A CA 1
ATOM 837 C C . ALA A 1 104 ? -10.057 6.828 -1.241 1.00 98.19 104 ALA A C 1
ATOM 839 O O . ALA A 1 104 ? -11.138 7.172 -1.721 1.00 98.19 104 ALA A O 1
ATOM 840 N N . LEU A 1 105 ? -9.892 5.639 -0.649 1.00 97.00 105 LEU A N 1
ATOM 841 C CA . LEU A 1 105 ? -10.979 4.674 -0.489 1.00 97.00 105 LEU A CA 1
ATOM 842 C C . LEU A 1 105 ? -12.088 5.225 0.414 1.00 97.00 105 LEU A C 1
ATOM 844 O O . LEU A 1 105 ? -13.265 5.130 0.065 1.00 97.00 105 LEU A O 1
ATOM 848 N N . ARG A 1 106 ? -11.721 5.829 1.550 1.00 96.44 106 ARG A N 1
ATOM 849 C CA . ARG A 1 106 ? -12.673 6.456 2.473 1.00 96.44 106 ARG A CA 1
ATOM 850 C C . ARG A 1 106 ? -13.448 7.582 1.796 1.00 96.44 106 ARG A C 1
ATOM 852 O O . ARG A 1 106 ? -14.671 7.637 1.907 1.00 96.44 106 ARG A O 1
ATOM 859 N N . ASP A 1 107 ? -12.752 8.461 1.086 1.00 97.19 107 ASP A N 1
ATOM 860 C CA . ASP A 1 107 ? -13.373 9.599 0.410 1.00 97.19 107 ASP A CA 1
ATOM 861 C C . ASP A 1 107 ? -14.319 9.123 -0.701 1.00 97.19 107 ASP A C 1
ATOM 863 O O . ASP A 1 107 ? -15.446 9.608 -0.807 1.00 97.19 107 ASP A O 1
ATOM 867 N N . HIS A 1 108 ? -13.928 8.094 -1.457 1.00 98.00 108 HIS A N 1
ATOM 868 C CA . HIS A 1 108 ? -14.802 7.468 -2.447 1.00 98.00 108 HIS A CA 1
ATOM 869 C C . HIS A 1 108 ? -16.039 6.811 -1.812 1.00 98.00 108 HIS A C 1
ATOM 871 O O . HIS A 1 108 ? -17.154 7.000 -2.296 1.00 98.00 108 HIS A O 1
ATOM 877 N N . ALA A 1 109 ? -15.881 6.088 -0.700 1.00 97.00 109 ALA A N 1
ATOM 878 C CA . ALA A 1 109 ? -16.998 5.486 0.027 1.00 97.00 109 ALA A CA 1
ATOM 879 C C . ALA A 1 109 ? -18.001 6.546 0.518 1.00 97.00 109 ALA A C 1
ATOM 881 O O . ALA A 1 109 ? -19.211 6.373 0.358 1.00 97.00 109 ALA A O 1
ATOM 882 N N . ARG A 1 110 ? -17.504 7.678 1.033 1.00 96.12 110 ARG A N 1
ATOM 883 C CA . ARG A 1 110 ? -18.334 8.819 1.451 1.00 96.12 110 ARG A CA 1
ATOM 884 C C . ARG A 1 110 ? -19.103 9.436 0.286 1.00 96.12 110 ARG A C 1
ATOM 886 O O . ARG A 1 110 ? -20.291 9.706 0.436 1.00 96.12 110 ARG A O 1
ATOM 893 N N . LEU A 1 111 ? -18.472 9.599 -0.882 1.00 97.81 111 LEU A N 1
ATOM 894 C CA . LEU A 1 111 ? -19.154 10.071 -2.098 1.00 97.81 111 LEU A CA 1
ATOM 895 C C . LEU A 1 111 ? -20.302 9.142 -2.525 1.00 97.81 111 LEU A C 1
ATOM 897 O O . LEU A 1 111 ? -21.306 9.607 -3.055 1.00 97.81 111 LEU A O 1
ATOM 901 N N . LEU A 1 112 ? -20.180 7.841 -2.254 1.00 98.12 112 LEU A N 1
ATOM 902 C CA . LEU A 1 112 ? -21.228 6.846 -2.496 1.00 98.12 112 LEU A CA 1
ATOM 903 C C . LEU A 1 112 ? -22.265 6.747 -1.360 1.00 98.12 112 LEU A C 1
ATOM 905 O O . LEU A 1 112 ? -23.106 5.845 -1.379 1.00 98.12 112 LEU A O 1
ATOM 909 N N . GLY A 1 113 ? -22.203 7.623 -0.351 1.00 96.75 113 GLY A N 1
ATOM 910 C CA . GLY A 1 113 ? -23.099 7.602 0.808 1.00 96.75 113 GLY A CA 1
ATOM 911 C C . GLY A 1 113 ? -22.913 6.380 1.712 1.00 96.75 113 GLY A C 1
ATOM 912 O O . GLY A 1 113 ? -23.840 5.995 2.425 1.00 96.75 113 GLY A O 1
ATOM 913 N N . LYS A 1 114 ? -21.747 5.723 1.665 1.00 96.12 114 LYS A N 1
ATOM 914 C CA . LYS A 1 114 ? -21.435 4.587 2.538 1.00 96.12 114 LYS A CA 1
ATOM 915 C C . LYS A 1 114 ? -20.916 5.083 3.890 1.00 96.12 114 LYS A C 1
ATOM 917 O O . LYS A 1 114 ? -20.134 6.036 3.919 1.00 96.12 114 LYS A O 1
ATOM 922 N N . PRO A 1 115 ? -21.316 4.442 5.003 1.00 92.12 115 PRO A N 1
ATOM 923 C CA . PRO A 1 115 ? -20.732 4.746 6.300 1.00 92.12 115 PRO A CA 1
ATOM 924 C C . PRO A 1 115 ? -19.240 4.395 6.295 1.00 92.12 115 PRO A C 1
ATOM 926 O O . PRO A 1 115 ? -18.826 3.422 5.663 1.00 92.12 115 PRO A O 1
ATOM 929 N N . THR A 1 116 ? -18.443 5.191 7.002 1.00 93.19 116 THR A N 1
ATOM 930 C CA . THR A 1 116 ? -16.998 4.986 7.150 1.00 93.19 116 THR A CA 1
ATOM 931 C C . THR A 1 116 ? -16.603 5.069 8.615 1.00 93.19 116 THR A C 1
ATOM 933 O O . THR A 1 116 ? -17.154 5.892 9.346 1.00 93.19 116 THR A O 1
ATOM 936 N N . SER A 1 117 ? -15.612 4.282 9.009 1.00 92.50 117 SER A N 1
ATOM 937 C CA . SER A 1 117 ? -14.957 4.297 10.318 1.00 92.50 117 SER A CA 1
ATOM 938 C C . SER A 1 117 ? -13.474 4.660 10.182 1.00 92.50 117 SER A C 1
ATOM 940 O O . SER A 1 117 ? -12.945 4.790 9.069 1.00 92.50 117 SER A O 1
ATOM 942 N N . GLY A 1 118 ? -12.817 4.888 11.316 1.00 95.50 118 GLY A N 1
ATOM 943 C CA . GLY A 1 118 ? -11.369 4.976 11.410 1.00 95.50 118 GLY A CA 1
ATOM 944 C C . GLY A 1 118 ? -10.716 3.616 11.173 1.00 95.50 118 GLY A C 1
ATOM 945 O O . GLY A 1 118 ? -11.358 2.565 11.243 1.00 95.50 118 GLY A O 1
ATOM 946 N N . VAL A 1 119 ? -9.420 3.626 10.877 1.00 96.62 119 VAL A N 1
ATOM 947 C CA . VAL A 1 119 ? -8.653 2.403 10.631 1.00 96.62 119 VAL A CA 1
ATOM 948 C C . VAL A 1 119 ? -7.231 2.530 11.156 1.00 96.62 119 VAL A C 1
ATOM 950 O O . VAL A 1 119 ? -6.531 3.516 10.906 1.00 96.62 119 VAL A O 1
ATOM 953 N N . GLU A 1 120 ? -6.791 1.491 11.853 1.00 97.69 120 GLU A N 1
ATOM 954 C CA . GLU A 1 120 ? -5.397 1.275 12.208 1.00 97.69 120 GLU A CA 1
ATOM 955 C C . GLU A 1 120 ? -4.778 0.297 11.218 1.00 97.69 120 GLU A C 1
ATOM 957 O O . GLU A 1 120 ? -5.237 -0.832 11.056 1.00 97.69 120 GLU A O 1
ATOM 962 N N . ILE A 1 121 ? -3.734 0.749 10.535 1.00 98.06 121 ILE A N 1
ATOM 963 C CA . ILE A 1 121 ? -3.046 0.005 9.491 1.00 98.06 121 ILE A CA 1
ATOM 964 C C . ILE A 1 121 ? -1.631 -0.278 9.971 1.00 98.06 121 ILE A C 1
ATOM 966 O O . ILE A 1 121 ? -0.875 0.647 10.275 1.00 98.06 121 ILE A O 1
ATOM 970 N N . THR A 1 122 ? -1.244 -1.548 9.995 1.00 97.62 122 THR A N 1
ATOM 971 C CA . THR A 1 122 ? 0.148 -1.954 10.199 1.00 97.62 122 THR A CA 1
ATOM 972 C C . THR A 1 122 ? 0.713 -2.505 8.900 1.00 97.62 122 THR A C 1
ATOM 974 O O . THR A 1 122 ? 0.172 -3.453 8.341 1.00 97.62 122 THR A O 1
ATOM 977 N N . LEU A 1 123 ? 1.814 -1.920 8.432 1.00 96.81 123 LEU A N 1
ATOM 978 C CA . LEU A 1 123 ? 2.618 -2.432 7.328 1.00 96.81 123 LEU A CA 1
ATOM 979 C C . LEU A 1 123 ? 3.862 -3.115 7.893 1.00 96.81 123 LEU A C 1
ATOM 981 O O . LEU A 1 123 ? 4.737 -2.446 8.448 1.00 96.81 123 LEU A O 1
ATOM 985 N N . LEU A 1 124 ? 3.958 -4.429 7.710 1.00 95.12 124 LEU A N 1
ATOM 986 C CA . LEU A 1 124 ? 5.184 -5.189 7.919 1.00 95.12 124 LEU A CA 1
ATOM 987 C C . LEU A 1 124 ? 5.907 -5.338 6.577 1.00 95.12 124 LEU A C 1
ATOM 989 O O . LEU A 1 124 ? 5.450 -6.049 5.679 1.00 95.12 124 LEU A O 1
ATOM 993 N N . LYS A 1 125 ? 7.015 -4.613 6.435 1.00 92.69 125 LYS A N 1
ATOM 994 C CA . LYS A 1 125 ? 7.766 -4.468 5.190 1.00 92.69 125 LYS A CA 1
ATOM 995 C C . LYS A 1 125 ? 8.852 -5.534 5.073 1.00 92.69 125 LYS A C 1
ATOM 997 O O . LYS A 1 125 ? 9.668 -5.686 5.982 1.00 92.69 125 LYS A O 1
ATOM 1002 N N . ARG A 1 126 ? 8.893 -6.199 3.919 1.00 91.19 126 ARG A N 1
ATOM 1003 C CA . ARG A 1 126 ? 9.947 -7.140 3.502 1.00 91.19 126 ARG A CA 1
ATOM 1004 C C . ARG A 1 126 ? 10.489 -6.816 2.116 1.00 91.19 126 ARG A C 1
ATOM 1006 O O . ARG A 1 126 ? 11.659 -7.061 1.846 1.00 91.19 126 ARG A O 1
ATOM 1013 N N . ILE A 1 127 ? 9.658 -6.252 1.233 1.00 91.12 127 ILE A N 1
ATOM 1014 C CA . ILE A 1 127 ? 10.084 -5.877 -0.120 1.00 91.12 127 ILE A CA 1
ATOM 1015 C C . ILE A 1 127 ? 11.048 -4.684 -0.005 1.00 91.12 127 ILE A C 1
ATOM 1017 O O . ILE A 1 127 ? 10.640 -3.649 0.542 1.00 91.12 127 ILE A O 1
ATOM 1021 N N . PRO A 1 128 ? 12.292 -4.783 -0.511 1.00 88.06 128 PRO A N 1
ATOM 1022 C CA . PRO A 1 128 ? 13.267 -3.702 -0.423 1.00 88.06 128 PRO A CA 1
ATOM 1023 C C . PRO A 1 128 ? 12.754 -2.410 -1.067 1.00 88.06 128 PRO A C 1
ATOM 1025 O O . PRO A 1 128 ? 12.161 -2.420 -2.149 1.00 88.06 128 PRO A O 1
ATOM 1028 N N . THR A 1 129 ? 12.985 -1.274 -0.413 1.00 85.62 129 THR A N 1
ATOM 1029 C CA . THR A 1 129 ? 12.627 0.030 -0.976 1.00 85.62 129 THR A CA 1
ATOM 1030 C C . THR A 1 129 ? 13.478 0.326 -2.211 1.00 85.62 129 THR A C 1
ATOM 1032 O O . THR A 1 129 ? 14.644 -0.051 -2.289 1.00 85.62 129 THR A O 1
ATOM 1035 N N . ARG A 1 130 ? 12.891 1.023 -3.196 1.00 81.38 130 ARG A N 1
ATOM 1036 C CA . ARG A 1 130 ? 13.585 1.518 -4.407 1.00 81.38 130 ARG A CA 1
ATOM 1037 C C . ARG A 1 130 ? 14.224 0.431 -5.291 1.00 81.38 130 ARG A C 1
ATOM 1039 O O . ARG A 1 130 ? 15.005 0.762 -6.175 1.00 81.38 130 ARG A O 1
ATOM 1046 N N . ALA A 1 131 ? 13.856 -0.838 -5.116 1.00 80.62 131 ALA A N 1
ATOM 1047 C CA . ALA A 1 131 ? 14.415 -1.955 -5.882 1.00 80.62 131 ALA A CA 1
ATOM 1048 C C . ALA A 1 131 ? 13.731 -2.206 -7.243 1.00 80.62 131 ALA A C 1
ATOM 1050 O O . ALA A 1 131 ? 14.117 -3.121 -7.963 1.00 80.62 131 ALA A O 1
ATOM 1051 N N . GLY A 1 132 ? 12.709 -1.418 -7.605 1.00 82.50 132 GLY A N 1
ATOM 1052 C CA . GLY A 1 132 ? 11.930 -1.627 -8.836 1.00 82.50 132 GLY A CA 1
ATOM 1053 C C . GLY A 1 132 ? 10.953 -2.811 -8.776 1.00 82.50 132 GLY A C 1
ATOM 1054 O O . GLY A 1 132 ? 10.444 -3.236 -9.822 1.00 82.50 132 GLY A O 1
ATOM 1055 N N . LEU A 1 133 ? 10.698 -3.309 -7.562 1.00 81.94 133 LEU A N 1
ATOM 1056 C CA . LEU A 1 133 ? 9.830 -4.439 -7.225 1.00 81.94 133 LEU A CA 1
ATOM 1057 C C . LEU A 1 133 ? 8.405 -4.010 -6.873 1.00 81.94 133 LEU A C 1
ATOM 1059 O O . LEU A 1 133 ? 8.233 -2.866 -6.395 1.00 81.94 133 LEU A O 1
#

Foldseek 3Di:
DDPPPPPPPPPPDDDDDPDVDKDKDWAFDKDWPDWDFPDADPVGDTDIDTDMDTDPWTKMKIKHFDQAAAEWFAEDEDDDPDDPPPPPDDDRDPVDPVSVVVVVVQVVCVVVVHDDTYMYMYIHDDPDPPPND

Secondary structure (DSSP, 8-state):
-------------S---SSS-EEEEEEEEEEEEEEEEEEE-TTS-EEEEEEEEEEEEEEEEEEEEESSS-EEEEEEE----S----------STTSHHHHHHHHHHHHHHHTT----EEEEEEEE-SPTTS--

pLDDT: mean 83.17, std 22.43, range [28.55, 98.44]

Sequence (133 aa):
MFVRRLNLDLHPMPGHSKPGQFVELLAPAKINLFLEILGKRSDGFHDLDMVMTSVGLYDTLTFTESEDQEIRLTCKWESTDCMNWQQEKIPSNQENLVYRAALALRDHARLLGKPTSGVEITLLKRIPTRAGL